Protein AF-A0A0D1ZBX5-F1 (afdb_monomer)

pLDDT: mean 92.24, std 10.41, range [47.44, 98.56]

Structure (mmCIF, N/CA/C/O backbone):
data_AF-A0A0D1ZBX5-F1
#
_entry.id   AF-A0A0D1ZBX5-F1
#
loop_
_atom_site.group_PDB
_atom_site.id
_atom_site.type_symbol
_atom_site.label_atom_id
_atom_site.label_alt_id
_atom_site.label_comp_id
_atom_site.label_asym_id
_atom_site.label_entity_id
_atom_site.label_seq_id
_atom_site.pdbx_PDB_ins_code
_atom_site.Cartn_x
_atom_site.Cartn_y
_atom_site.Cartn_z
_atom_site.occupancy
_atom_site.B_iso_or_equiv
_atom_site.auth_seq_id
_atom_site.auth_comp_id
_atom_site.auth_asym_id
_atom_site.auth_atom_id
_atom_site.pdbx_PDB_model_num
ATOM 1 N N . MET A 1 1 ? -14.041 8.310 20.647 1.00 47.44 1 MET A N 1
ATOM 2 C CA . MET A 1 1 ? -12.791 8.527 19.884 1.00 47.44 1 MET A CA 1
ATOM 3 C C . MET A 1 1 ? -13.169 9.146 18.549 1.00 47.44 1 MET A C 1
ATOM 5 O O . MET A 1 1 ? -13.858 8.489 17.781 1.00 47.44 1 MET A O 1
ATOM 9 N N . SER A 1 2 ? -12.813 10.408 18.309 1.00 52.19 2 SER A N 1
ATOM 10 C CA . SER A 1 2 ? -13.151 11.100 17.059 1.00 52.19 2 SER A CA 1
ATOM 11 C C . SER A 1 2 ? -12.211 10.655 15.943 1.00 52.19 2 SER A C 1
ATOM 13 O O . SER A 1 2 ? -10.994 10.687 16.104 1.00 52.19 2 SER A O 1
ATOM 15 N N . VAL A 1 3 ? -12.771 10.214 14.819 1.00 61.59 3 VAL A N 1
ATOM 16 C CA . VAL A 1 3 ? -11.997 9.869 13.620 1.00 61.59 3 VAL A CA 1
ATOM 17 C C . VAL A 1 3 ? -11.462 11.171 13.022 1.00 61.59 3 VAL A C 1
ATOM 19 O O . VAL A 1 3 ? -12.241 12.098 12.808 1.00 61.59 3 VAL A O 1
ATOM 22 N N . ASN A 1 4 ? -10.154 11.273 12.771 1.00 69.19 4 ASN A N 1
ATOM 23 C CA . ASN A 1 4 ? -9.587 12.452 12.114 1.00 69.19 4 ASN A CA 1
ATOM 24 C C . ASN A 1 4 ? -10.222 12.599 10.721 1.00 69.19 4 ASN A C 1
ATOM 26 O O . ASN A 1 4 ? -10.080 11.723 9.869 1.00 69.19 4 ASN A O 1
ATOM 30 N N . THR A 1 5 ? -10.945 13.695 10.495 1.00 74.00 5 THR A N 1
ATOM 31 C CA . THR A 1 5 ? -11.715 13.926 9.266 1.00 74.00 5 THR A CA 1
ATOM 32 C C . THR A 1 5 ? -10.867 14.476 8.123 1.00 74.00 5 THR A C 1
ATOM 34 O O . THR A 1 5 ? -11.334 14.522 6.985 1.00 74.00 5 THR A O 1
ATOM 37 N N . SER A 1 6 ? -9.596 14.800 8.367 1.00 85.81 6 SER A N 1
ATOM 38 C CA . SER A 1 6 ? -8.679 15.287 7.333 1.00 85.81 6 SER A CA 1
ATOM 39 C C . SER A 1 6 ? -8.521 14.258 6.209 1.00 85.81 6 SER A C 1
ATOM 41 O O . SER A 1 6 ? -8.311 13.083 6.517 1.00 85.81 6 SER A O 1
ATOM 43 N N . PRO A 1 7 ? -8.595 14.644 4.924 1.00 90.75 7 PRO A N 1
ATOM 44 C CA . PRO A 1 7 ? -8.499 13.694 3.819 1.00 90.75 7 PRO A CA 1
ATOM 45 C C . PRO A 1 7 ? -7.130 13.001 3.802 1.00 90.75 7 PRO A C 1
ATOM 47 O O . PRO A 1 7 ? -6.095 13.644 4.030 1.00 90.75 7 PRO A O 1
ATOM 50 N N . ILE A 1 8 ? -7.124 11.693 3.536 1.00 93.75 8 ILE A N 1
ATOM 51 C CA . ILE A 1 8 ? -5.897 10.925 3.302 1.00 93.75 8 ILE A CA 1
ATOM 52 C C . ILE A 1 8 ? -5.404 11.242 1.889 1.00 93.75 8 ILE A C 1
ATOM 54 O O . ILE A 1 8 ? -6.173 11.233 0.931 1.00 93.75 8 ILE A O 1
ATOM 58 N N . ARG A 1 9 ? -4.115 11.554 1.755 1.00 93.25 9 ARG A N 1
ATOM 59 C CA . ARG A 1 9 ? -3.476 11.871 0.474 1.00 93.25 9 ARG A CA 1
ATOM 60 C C . ARG A 1 9 ? -2.422 10.820 0.150 1.00 93.25 9 ARG A C 1
ATOM 62 O O . ARG A 1 9 ? -1.701 10.360 1.028 1.00 93.25 9 ARG A O 1
ATOM 69 N N . LEU A 1 10 ? -2.229 10.535 -1.139 1.00 91.12 10 LEU A N 1
ATOM 70 C CA . LEU A 1 10 ? -1.228 9.566 -1.622 1.00 91.12 10 LEU A CA 1
ATOM 71 C C . LEU A 1 10 ? 0.218 9.856 -1.182 1.00 91.12 10 LEU A C 1
ATOM 73 O O . LEU A 1 10 ? 1.073 8.971 -1.230 1.00 91.12 10 LEU A O 1
ATOM 77 N N . ARG A 1 11 ? 0.516 11.111 -0.833 1.00 90.81 11 ARG A N 1
ATOM 78 C CA . ARG A 1 11 ? 1.849 11.575 -0.427 1.00 90.81 11 ARG A CA 1
ATOM 79 C C . ARG A 1 11 ? 1.957 11.892 1.064 1.00 90.81 11 ARG A C 1
ATOM 81 O O . ARG A 1 11 ? 3.011 12.372 1.464 1.00 90.81 11 ARG A O 1
ATOM 88 N N . ASP A 1 12 ? 0.917 11.619 1.854 1.00 92.06 12 ASP A N 1
ATOM 89 C CA . ASP A 1 12 ? 0.991 11.747 3.313 1.00 92.06 12 ASP A CA 1
ATOM 90 C C . ASP A 1 12 ? 2.182 10.951 3.836 1.00 92.06 12 ASP A C 1
ATOM 92 O O . ASP A 1 12 ? 2.357 9.788 3.480 1.00 92.06 12 ASP A O 1
ATOM 96 N N . THR A 1 13 ? 3.002 11.555 4.685 1.00 93.00 13 THR A N 1
ATOM 97 C CA . THR A 1 13 ? 4.108 10.875 5.361 1.00 93.00 13 THR A CA 1
ATOM 98 C C . THR A 1 13 ? 3.596 9.717 6.229 1.00 93.00 13 THR A C 1
ATOM 100 O O . THR A 1 13 ? 2.419 9.676 6.596 1.00 93.00 13 THR A O 1
ATOM 103 N N . PRO A 1 14 ? 4.460 8.759 6.616 1.00 93.38 14 PRO A N 1
ATOM 104 C CA . PRO A 1 14 ? 4.049 7.682 7.514 1.00 93.38 14 PRO A CA 1
ATOM 105 C C . PRO A 1 14 ? 3.412 8.185 8.820 1.00 93.38 14 PRO A C 1
ATOM 107 O O . PRO A 1 14 ? 2.422 7.613 9.261 1.00 93.38 14 PRO A O 1
ATOM 110 N N . ALA A 1 15 ? 3.931 9.271 9.402 1.00 93.94 15 ALA A N 1
ATOM 111 C CA . ALA A 1 15 ? 3.385 9.857 10.626 1.00 93.94 15 ALA A CA 1
ATOM 112 C C . ALA A 1 15 ? 1.987 10.466 10.406 1.00 93.94 15 ALA A C 1
ATOM 114 O O . ALA A 1 15 ? 1.070 10.205 11.186 1.00 93.94 15 ALA A O 1
ATOM 115 N N . GLU A 1 16 ? 1.792 11.216 9.315 1.00 95.12 16 GLU A N 1
ATOM 116 C CA . GLU A 1 16 ? 0.481 11.771 8.955 1.00 95.12 16 GLU A CA 1
ATOM 117 C C . GLU A 1 16 ? -0.541 10.666 8.691 1.00 95.12 16 GLU A C 1
ATOM 119 O O . GLU A 1 16 ? -1.671 10.736 9.174 1.00 95.12 16 GLU A O 1
ATOM 124 N N . LEU A 1 17 ? -0.145 9.618 7.963 1.00 95.38 17 LEU A N 1
ATOM 125 C CA . LEU A 1 17 ? -1.023 8.497 7.655 1.00 95.38 17 LEU A CA 1
ATOM 126 C C . LEU A 1 17 ? -1.406 7.714 8.916 1.00 95.38 17 LEU A C 1
ATOM 128 O O . LEU A 1 17 ? -2.575 7.369 9.086 1.00 95.38 17 LEU A O 1
ATOM 132 N N . GLN A 1 18 ? -0.458 7.481 9.828 1.00 95.69 18 GLN A N 1
ATOM 133 C CA . GLN A 1 18 ? -0.731 6.860 11.125 1.00 95.69 18 GLN A CA 1
ATOM 134 C C . GLN A 1 18 ? -1.761 7.667 11.924 1.00 95.69 18 GLN A C 1
ATOM 136 O O . GLN A 1 18 ? -2.732 7.096 12.428 1.00 95.69 18 GLN A O 1
ATOM 141 N N . ALA A 1 19 ? -1.573 8.987 12.007 1.00 94.56 19 ALA A N 1
ATOM 142 C CA . ALA A 1 19 ? -2.480 9.880 12.718 1.00 94.56 19 ALA A CA 1
ATOM 143 C C . ALA A 1 19 ? -3.878 9.914 12.076 1.00 94.56 19 ALA A C 1
ATOM 145 O O . ALA A 1 19 ? -4.885 9.850 12.780 1.00 94.56 19 ALA A O 1
ATOM 146 N N . LYS A 1 20 ? -3.967 9.964 10.741 1.00 94.56 20 LYS A N 1
ATOM 147 C CA . LYS A 1 20 ? -5.248 9.961 10.010 1.00 94.56 20 LYS A CA 1
ATOM 148 C C . LYS A 1 20 ? -5.990 8.630 10.115 1.00 94.56 20 LYS A C 1
ATOM 150 O O . LYS A 1 20 ? -7.216 8.629 10.184 1.00 94.56 20 LYS A O 1
ATOM 155 N N . LEU A 1 21 ? -5.265 7.512 10.166 1.00 94.00 21 LEU A N 1
ATOM 156 C CA . LEU A 1 21 ? -5.844 6.183 10.374 1.00 94.00 21 LEU A CA 1
ATOM 157 C C . LEU A 1 21 ? -6.128 5.871 11.852 1.00 94.00 21 LEU A C 1
ATOM 159 O O . LEU A 1 21 ? -6.782 4.871 12.146 1.00 94.00 21 LEU A O 1
ATOM 163 N N . ASN A 1 22 ? -5.690 6.730 12.776 1.00 94.06 22 ASN A N 1
ATOM 164 C CA . ASN A 1 22 ? -5.803 6.532 14.219 1.00 94.06 22 ASN A CA 1
ATOM 165 C C . ASN A 1 22 ? -5.247 5.165 14.672 1.00 94.06 22 ASN A C 1
ATOM 167 O O . ASN A 1 22 ? -5.869 4.440 15.451 1.00 94.06 22 ASN A O 1
ATOM 171 N N . LEU A 1 23 ? -4.085 4.786 14.133 1.00 93.62 23 LEU A N 1
ATOM 172 C CA . LEU A 1 23 ? -3.407 3.539 14.483 1.00 93.62 23 LEU A CA 1
ATOM 173 C C . LEU A 1 23 ? -2.334 3.791 15.547 1.00 93.62 23 LEU A C 1
ATOM 175 O O . LEU A 1 23 ? -1.548 4.736 15.463 1.00 93.62 23 LEU A O 1
ATOM 179 N N . THR A 1 24 ? -2.262 2.902 16.538 1.00 94.50 24 THR A N 1
ATOM 180 C CA . THR A 1 24 ? -1.131 2.861 17.474 1.00 94.50 24 THR A CA 1
ATOM 181 C C . THR A 1 24 ? 0.148 2.457 16.740 1.00 94.50 24 THR A C 1
ATOM 183 O O . THR A 1 24 ? 0.071 1.838 15.679 1.00 94.50 24 THR A O 1
ATOM 186 N N . GLY A 1 25 ? 1.321 2.753 17.312 1.00 95.00 25 GLY A N 1
ATOM 187 C CA . GLY A 1 25 ? 2.618 2.381 16.723 1.00 95.00 25 GLY A CA 1
ATOM 188 C C . GLY A 1 25 ?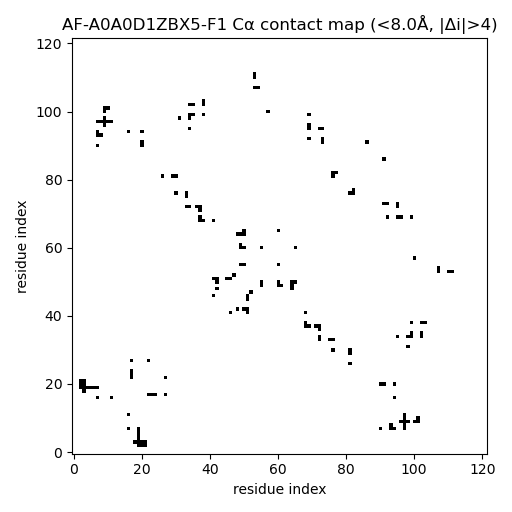 2.680 0.915 16.263 1.00 95.00 25 GLY A C 1
ATOM 189 O O . GLY A 1 25 ? 2.845 0.682 15.067 1.00 95.00 25 GLY A O 1
ATOM 190 N N . PRO A 1 26 ? 2.396 -0.071 17.140 1.00 95.94 26 PRO A N 1
ATOM 191 C CA . PRO A 1 26 ? 2.422 -1.486 16.761 1.00 95.94 26 PRO A CA 1
ATOM 192 C C . PRO A 1 26 ? 1.426 -1.857 15.651 1.00 95.94 26 PRO A C 1
ATOM 194 O O . PRO A 1 26 ? 1.740 -2.631 14.747 1.00 95.94 26 PRO A O 1
ATOM 197 N N . ARG A 1 27 ? 0.212 -1.285 15.670 1.00 96.12 27 ARG A N 1
ATOM 198 C CA . ARG A 1 27 ? -0.767 -1.518 14.596 1.00 96.12 27 ARG A CA 1
ATOM 199 C C . ARG A 1 27 ? -0.312 -0.882 13.285 1.00 96.12 27 ARG A C 1
ATOM 201 O O . ARG A 1 27 ? -0.486 -1.471 12.222 1.00 96.12 27 ARG A O 1
ATOM 208 N N . PHE A 1 28 ? 0.299 0.293 13.342 1.00 97.44 28 PHE A N 1
ATOM 209 C CA . PHE A 1 28 ? 0.844 0.937 12.159 1.00 97.44 28 PHE A CA 1
ATOM 210 C C . PHE A 1 28 ? 2.056 0.179 11.600 1.00 97.44 28 PHE A C 1
ATOM 212 O O . PHE A 1 28 ? 2.212 0.087 10.385 1.00 97.44 28 PHE A O 1
ATOM 219 N N . ASP A 1 29 ? 2.871 -0.452 12.444 1.00 97.50 29 ASP A N 1
ATOM 220 C CA . ASP A 1 29 ? 3.936 -1.353 11.995 1.00 97.50 29 ASP A CA 1
ATOM 221 C C . ASP A 1 29 ? 3.383 -2.564 11.240 1.00 97.50 29 ASP A C 1
ATOM 223 O O . ASP A 1 29 ? 3.841 -2.854 10.130 1.00 97.50 29 ASP A O 1
ATOM 227 N N . ASN A 1 30 ? 2.324 -3.193 11.757 1.00 97.50 30 ASN A N 1
ATOM 228 C CA . ASN A 1 30 ? 1.609 -4.248 11.036 1.00 97.50 30 ASN A CA 1
ATOM 229 C C . ASN A 1 30 ? 1.050 -3.744 9.701 1.00 97.50 30 ASN A C 1
ATOM 231 O O . ASN A 1 30 ? 1.239 -4.391 8.673 1.00 97.50 30 ASN A O 1
ATOM 235 N N . PHE A 1 31 ? 0.448 -2.552 9.680 1.00 98.00 31 PHE A N 1
ATOM 236 C CA . PHE A 1 31 ? -0.045 -1.924 8.454 1.00 98.00 31 PHE A CA 1
ATOM 237 C C . PHE A 1 31 ? 1.064 -1.749 7.402 1.00 98.00 31 PHE A C 1
ATOM 239 O O . PHE A 1 31 ? 0.892 -2.110 6.236 1.00 98.00 31 PHE A O 1
ATOM 246 N N . LYS A 1 32 ? 2.240 -1.252 7.812 1.00 98.00 32 LYS A N 1
ATOM 247 C CA . LYS A 1 32 ? 3.410 -1.118 6.930 1.00 98.00 32 LYS A CA 1
ATOM 248 C C . LYS A 1 32 ? 3.875 -2.476 6.402 1.00 98.00 32 LYS A C 1
ATOM 250 O O . LYS A 1 32 ? 4.229 -2.565 5.226 1.00 98.00 32 LYS A O 1
ATOM 255 N N . ASN A 1 33 ? 3.884 -3.505 7.247 1.00 98.12 33 ASN A N 1
ATOM 256 C CA . ASN A 1 33 ? 4.295 -4.857 6.872 1.00 98.12 33 ASN A CA 1
ATOM 257 C C . ASN A 1 33 ? 3.311 -5.505 5.892 1.00 98.12 33 ASN A C 1
ATOM 259 O O . ASN A 1 33 ? 3.750 -6.092 4.904 1.00 98.12 33 ASN A O 1
ATOM 263 N N . PHE A 1 34 ? 2.003 -5.334 6.090 1.00 98.56 34 PHE A N 1
ATOM 264 C CA . PHE A 1 34 ? 0.986 -5.838 5.164 1.00 98.56 34 PHE A CA 1
ATOM 265 C C . PHE A 1 34 ? 1.086 -5.189 3.786 1.00 98.56 34 PHE A C 1
ATOM 267 O O . PHE A 1 34 ? 0.985 -5.894 2.790 1.00 98.56 34 PHE A O 1
ATOM 274 N N . ALA A 1 35 ? 1.384 -3.889 3.707 1.00 98.44 35 ALA A N 1
ATOM 275 C CA . ALA A 1 35 ? 1.613 -3.226 2.422 1.00 98.44 35 ALA A CA 1
ATOM 276 C C . ALA A 1 35 ? 2.822 -3.803 1.666 1.00 98.44 35 ALA A C 1
ATOM 278 O O . ALA A 1 35 ? 2.752 -4.024 0.458 1.00 98.44 35 ALA A O 1
ATOM 279 N N . ARG A 1 36 ? 3.932 -4.076 2.371 1.00 98.19 36 ARG A N 1
ATOM 280 C CA . ARG A 1 36 ? 5.109 -4.731 1.770 1.00 98.19 36 ARG A CA 1
ATOM 281 C C . ARG A 1 36 ? 4.783 -6.149 1.313 1.00 98.19 36 ARG A C 1
ATOM 283 O O . ARG A 1 36 ? 5.167 -6.525 0.213 1.00 98.19 36 ARG A O 1
ATOM 290 N N . ARG A 1 37 ? 4.064 -6.913 2.140 1.00 98.31 37 ARG A N 1
ATOM 291 C CA . ARG A 1 37 ? 3.638 -8.275 1.810 1.00 98.31 37 ARG A CA 1
ATOM 292 C C . ARG A 1 37 ? 2.743 -8.288 0.575 1.00 98.31 37 ARG A C 1
ATOM 294 O O . ARG A 1 37 ? 3.060 -9.009 -0.353 1.00 98.31 37 ARG A O 1
ATOM 301 N N . ALA A 1 38 ? 1.711 -7.447 0.530 1.00 98.44 38 ALA A N 1
ATOM 302 C CA . ALA A 1 38 ? 0.807 -7.350 -0.614 1.00 98.44 38 ALA A CA 1
ATOM 303 C C . ALA A 1 38 ? 1.547 -6.973 -1.905 1.00 98.44 38 ALA A C 1
ATOM 305 O O . ALA A 1 38 ? 1.341 -7.601 -2.938 1.00 98.44 38 ALA A O 1
ATOM 306 N N . HIS A 1 39 ? 2.460 -5.996 -1.839 1.00 98.19 39 HIS A N 1
ATOM 307 C CA . HIS A 1 39 ? 3.301 -5.639 -2.981 1.00 98.19 39 HIS A CA 1
ATOM 308 C C . HIS A 1 39 ? 4.154 -6.824 -3.460 1.00 98.19 39 HIS A C 1
ATOM 310 O O . HIS A 1 39 ? 4.144 -7.127 -4.651 1.00 98.19 39 HIS A O 1
ATOM 316 N N . ASN A 1 40 ? 4.867 -7.489 -2.544 1.00 97.88 40 ASN A N 1
ATOM 317 C CA . ASN A 1 40 ? 5.753 -8.609 -2.865 1.00 97.88 40 ASN A CA 1
ATOM 318 C C . ASN A 1 40 ? 4.982 -9.816 -3.412 1.00 97.88 40 ASN A C 1
ATOM 320 O O . ASN A 1 40 ? 5.397 -10.413 -4.399 1.00 97.88 40 ASN A O 1
ATOM 324 N N . GLU A 1 41 ? 3.852 -10.148 -2.798 1.00 97.94 41 GLU A N 1
ATOM 325 C CA . GLU A 1 41 ? 2.975 -11.234 -3.227 1.00 97.94 41 GLU A CA 1
ATOM 326 C C . GLU A 1 41 ? 2.460 -10.983 -4.647 1.00 97.94 41 GLU A C 1
ATOM 328 O O . GLU A 1 41 ? 2.545 -11.867 -5.499 1.00 97.94 41 GLU A O 1
ATOM 333 N N . TYR A 1 42 ? 2.025 -9.754 -4.945 1.00 98.19 42 TYR A N 1
ATOM 334 C CA . TYR A 1 42 ? 1.538 -9.405 -6.277 1.00 98.19 42 TYR A CA 1
ATOM 335 C C . TYR A 1 42 ? 2.634 -9.506 -7.348 1.00 98.19 42 TYR A C 1
ATOM 337 O O . TYR A 1 42 ? 2.415 -10.115 -8.391 1.00 98.19 42 TYR A O 1
ATOM 345 N N . ILE A 1 43 ? 3.838 -8.968 -7.104 1.00 97.50 43 ILE A N 1
ATOM 346 C CA . ILE A 1 43 ? 4.932 -9.050 -8.093 1.00 97.50 43 ILE A CA 1
ATOM 347 C C . ILE A 1 43 ? 5.463 -10.477 -8.277 1.00 97.50 43 ILE A C 1
ATOM 349 O O . ILE A 1 43 ? 5.937 -10.802 -9.360 1.00 97.50 43 ILE A O 1
ATOM 353 N N . GLN A 1 44 ? 5.403 -11.323 -7.243 1.00 97.12 44 GLN A N 1
ATOM 354 C CA . GLN A 1 44 ? 5.830 -12.723 -7.327 1.00 97.12 44 GLN A CA 1
ATOM 355 C C . GLN A 1 44 ? 4.837 -13.567 -8.126 1.00 97.12 44 GLN A C 1
ATOM 357 O O . GLN A 1 44 ? 5.243 -14.416 -8.912 1.00 97.12 44 GLN A O 1
ATOM 362 N N . THR A 1 45 ? 3.542 -13.320 -7.937 1.00 97.62 45 THR A N 1
ATOM 363 C CA . THR A 1 45 ? 2.467 -14.036 -8.639 1.00 97.62 45 THR A CA 1
ATOM 364 C C . THR A 1 45 ? 2.234 -13.510 -10.057 1.00 97.62 45 THR A C 1
ATOM 366 O O . THR A 1 45 ? 1.833 -14.274 -10.929 1.00 97.62 45 THR A O 1
ATOM 369 N N . HIS A 1 46 ? 2.548 -12.236 -10.316 1.00 97.50 46 HIS A N 1
ATOM 370 C CA . HIS A 1 46 ? 2.358 -11.575 -11.610 1.00 97.50 46 HIS A CA 1
ATOM 371 C C . HIS A 1 46 ? 3.644 -10.871 -12.086 1.00 97.50 46 HIS A C 1
ATOM 373 O O . HIS A 1 46 ? 3.664 -9.640 -12.228 1.00 97.50 46 HIS A O 1
ATOM 379 N N . PRO A 1 47 ? 4.731 -11.616 -12.366 1.00 95.94 47 PRO A N 1
ATOM 380 C CA . PRO A 1 47 ? 6.042 -11.038 -12.677 1.00 95.94 47 PRO A CA 1
ATOM 381 C C . PRO A 1 47 ? 6.066 -10.215 -13.974 1.00 95.94 47 PRO A C 1
ATOM 383 O O . PR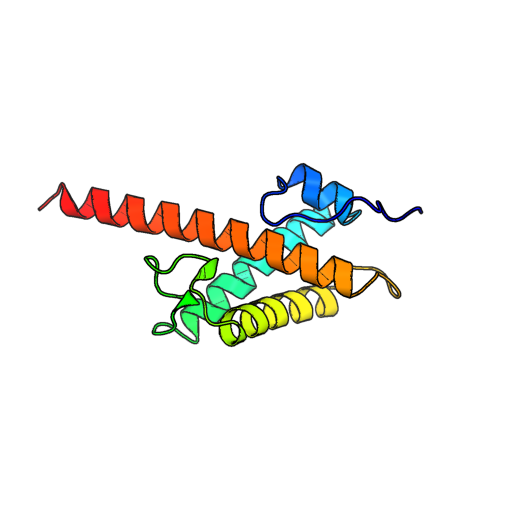O A 1 47 ? 6.911 -9.338 -14.130 1.00 95.94 47 PRO A O 1
ATOM 386 N N . THR A 1 48 ? 5.129 -10.461 -14.894 1.00 96.12 48 THR A N 1
ATOM 387 C CA . THR A 1 48 ? 4.996 -9.746 -16.176 1.00 96.12 48 THR A CA 1
ATOM 388 C C . THR A 1 48 ? 3.984 -8.591 -16.138 1.00 96.12 48 THR A C 1
ATOM 390 O O . THR A 1 48 ? 3.779 -7.927 -17.155 1.00 96.12 48 THR A O 1
ATOM 393 N N . SER A 1 49 ? 3.349 -8.329 -14.988 1.00 97.19 49 SER A N 1
ATOM 394 C CA . SER A 1 49 ? 2.355 -7.254 -14.831 1.00 97.19 49 SER A CA 1
ATOM 395 C C . SER A 1 49 ? 2.964 -5.856 -14.954 1.00 97.19 49 SER A C 1
ATOM 397 O O . SER A 1 49 ? 4.163 -5.643 -14.737 1.00 97.19 49 SER A O 1
ATOM 399 N N . ARG A 1 50 ? 2.124 -4.849 -15.231 1.00 97.00 50 ARG A N 1
ATOM 400 C CA . ARG A 1 50 ? 2.584 -3.449 -15.228 1.00 97.00 50 ARG A CA 1
ATOM 401 C C . ARG A 1 50 ? 2.960 -2.979 -13.822 1.00 97.00 50 ARG A C 1
ATOM 403 O O . ARG A 1 50 ? 3.871 -2.164 -13.674 1.00 97.00 50 ARG A O 1
ATOM 410 N N . TRP A 1 51 ? 2.331 -3.528 -12.790 1.00 97.19 51 TRP A N 1
ATOM 411 C CA . TRP A 1 51 ? 2.674 -3.312 -11.392 1.00 97.19 51 TRP A CA 1
ATOM 412 C C . TRP A 1 51 ? 4.109 -3.739 -11.087 1.00 97.19 51 TRP A C 1
ATOM 414 O O . TRP A 1 51 ? 4.849 -2.943 -10.497 1.00 97.19 51 TRP A O 1
ATOM 424 N N . ALA A 1 52 ? 4.503 -4.935 -11.549 1.00 96.94 52 ALA A N 1
ATOM 425 C CA . ALA A 1 52 ? 5.846 -5.505 -11.413 1.00 96.94 52 ALA A CA 1
ATOM 426 C C . ALA A 1 52 ? 6.897 -4.852 -12.328 1.00 96.94 52 ALA A C 1
ATOM 428 O O . ALA A 1 52 ? 8.096 -5.077 -12.158 1.00 96.94 52 ALA A O 1
ATOM 429 N N . ASN A 1 53 ? 6.485 -3.993 -13.262 1.00 95.94 53 ASN A N 1
ATOM 430 C CA . ASN A 1 53 ? 7.406 -3.231 -14.090 1.00 95.94 53 ASN A CA 1
ATOM 431 C C . ASN A 1 53 ? 7.892 -1.963 -13.364 1.00 95.94 53 ASN A C 1
ATOM 433 O O . ASN A 1 53 ? 7.145 -1.008 -13.129 1.00 95.94 53 ASN A O 1
ATO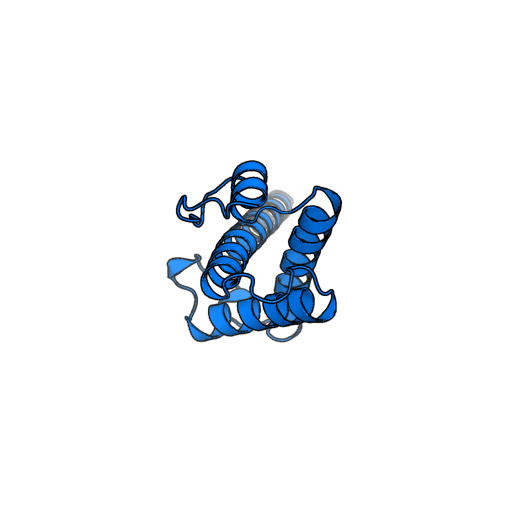M 437 N N . VAL A 1 54 ? 9.194 -1.92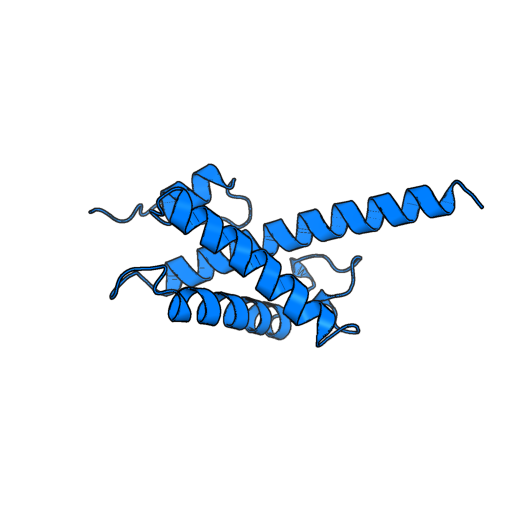5 -13.067 1.00 95.12 54 VAL A N 1
ATOM 438 C CA . VAL A 1 54 ? 9.863 -0.821 -12.359 1.00 95.12 54 VAL A CA 1
ATOM 439 C C . VAL A 1 54 ? 9.762 0.529 -13.086 1.00 95.12 54 VAL A C 1
ATOM 441 O O . VAL A 1 54 ? 9.838 1.586 -12.454 1.00 95.12 54 VAL A O 1
ATOM 444 N N . ASN A 1 55 ? 9.548 0.536 -14.401 1.00 94.75 55 ASN A N 1
ATOM 445 C CA . ASN A 1 55 ? 9.487 1.750 -15.217 1.00 94.75 55 ASN A CA 1
ATOM 446 C C . ASN A 1 55 ? 8.080 2.352 -15.303 1.00 94.75 55 ASN A C 1
ATOM 448 O O . ASN A 1 55 ? 7.941 3.539 -15.589 1.00 94.75 55 ASN A O 1
ATOM 452 N N . VAL A 1 56 ? 7.038 1.586 -14.972 1.00 95.62 56 VAL A N 1
ATOM 453 C CA . VAL A 1 56 ? 5.655 2.079 -14.995 1.00 95.62 56 VAL A CA 1
ATOM 454 C C . VAL A 1 56 ? 5.405 2.983 -13.789 1.00 95.62 56 VAL A C 1
ATOM 456 O O . VAL A 1 56 ? 5.652 2.599 -12.646 1.00 95.62 56 VAL A O 1
ATOM 459 N N . VAL A 1 57 ? 4.922 4.204 -14.011 1.00 93.88 57 VAL A N 1
ATOM 460 C CA . VAL A 1 57 ? 4.551 5.141 -12.934 1.00 93.88 57 VAL A CA 1
ATOM 461 C C . VAL A 1 57 ? 3.167 4.821 -12.370 1.00 93.88 57 VAL A C 1
ATOM 463 O O . VAL A 1 57 ? 2.349 4.208 -13.046 1.00 93.88 57 VAL A O 1
ATOM 466 N N . TRP A 1 58 ? 2.888 5.262 -11.139 1.00 94.00 58 TRP A N 1
ATOM 467 C CA . TRP A 1 58 ? 1.631 4.963 -10.436 1.00 94.00 58 TRP A CA 1
ATOM 468 C C . TRP A 1 58 ? 0.370 5.265 -11.257 1.00 94.00 58 TRP A C 1
ATOM 470 O O . TRP A 1 58 ? -0.533 4.441 -11.329 1.00 94.00 58 TRP A O 1
ATOM 480 N N . THR A 1 59 ? 0.325 6.424 -11.917 1.00 94.12 59 THR A N 1
ATOM 481 C CA . THR A 1 59 ? -0.821 6.872 -12.725 1.00 94.12 59 THR A CA 1
ATOM 482 C C . THR A 1 59 ? -1.012 6.084 -14.022 1.00 94.12 59 THR A C 1
ATOM 484 O O . THR A 1 59 ? -2.079 6.164 -14.617 1.00 94.12 59 THR A O 1
ATOM 487 N N . ALA A 1 60 ? -0.003 5.326 -14.460 1.00 96.50 60 ALA A N 1
ATOM 488 C CA . ALA A 1 60 ? -0.050 4.482 -15.654 1.00 96.50 60 ALA A CA 1
ATOM 489 C C . ALA A 1 60 ? -0.343 3.005 -15.330 1.00 96.50 60 ALA A C 1
ATOM 491 O O . ALA A 1 60 ? -0.386 2.168 -16.239 1.00 96.50 60 ALA A O 1
ATOM 492 N N . LEU A 1 61 ? -0.516 2.672 -14.046 1.00 96.44 61 LEU A N 1
ATOM 493 C CA . LEU A 1 61 ? -0.911 1.335 -13.621 1.00 96.44 61 LEU A CA 1
ATOM 494 C C . LEU A 1 61 ? -2.365 1.065 -14.017 1.00 96.44 61 LEU A C 1
ATOM 496 O O . LEU A 1 61 ? -3.227 1.907 -13.732 1.00 96.44 61 LEU A O 1
ATOM 500 N N . PRO A 1 62 ? -2.663 -0.109 -14.602 1.00 97.25 62 PRO A N 1
ATOM 501 C CA . PRO A 1 62 ? -4.038 -0.529 -14.806 1.00 97.25 62 PRO A CA 1
ATOM 502 C C . PRO A 1 62 ? -4.793 -0.484 -13.478 1.00 97.25 62 PRO A C 1
ATOM 504 O O . PRO A 1 62 ? -4.280 -0.899 -12.436 1.00 97.25 62 PRO A O 1
ATOM 507 N N . GLU A 1 63 ? -6.014 0.041 -13.510 1.00 95.69 63 GLU A N 1
ATOM 508 C CA . GLU A 1 63 ? -6.855 0.141 -12.318 1.00 95.69 63 GLU A CA 1
ATOM 509 C C . GLU A 1 63 ? -7.059 -1.223 -11.657 1.00 95.69 63 GLU A C 1
ATOM 511 O O . GLU A 1 63 ? -6.915 -1.335 -10.443 1.00 95.69 63 GLU A O 1
ATOM 516 N N . GLN A 1 64 ? -7.274 -2.263 -12.464 1.00 96.81 64 GLN A N 1
ATOM 517 C CA . GLN A 1 64 ? -7.444 -3.631 -11.988 1.00 96.81 64 GLN A CA 1
ATOM 518 C C . GLN A 1 64 ? -6.263 -4.103 -11.122 1.00 96.81 64 GLN A C 1
ATOM 520 O O . GLN A 1 64 ? -6.478 -4.589 -10.017 1.00 96.81 64 GLN A O 1
ATOM 525 N N . GLU A 1 65 ? -5.019 -3.873 -11.552 1.00 97.69 65 GLU A N 1
ATOM 526 C CA . GLU A 1 65 ? -3.831 -4.287 -10.789 1.00 97.69 65 GLU A CA 1
ATOM 527 C C . GLU A 1 65 ? -3.708 -3.515 -9.456 1.00 97.69 65 GLU A C 1
ATOM 529 O O . GLU A 1 65 ? -3.312 -4.070 -8.424 1.00 97.69 65 GLU A O 1
ATOM 534 N N . ARG A 1 66 ? -4.095 -2.225 -9.446 1.00 96.81 66 ARG A N 1
ATOM 535 C CA . ARG A 1 66 ? -4.148 -1.415 -8.213 1.00 96.81 66 ARG A CA 1
ATOM 536 C C . ARG A 1 66 ? -5.211 -1.944 -7.249 1.00 96.81 66 ARG A C 1
ATOM 538 O O . ARG A 1 66 ? -4.951 -2.024 -6.044 1.00 96.81 66 ARG A O 1
ATOM 545 N N . LEU A 1 67 ? -6.387 -2.305 -7.765 1.00 96.81 67 LEU A N 1
ATOM 546 C CA . LEU A 1 67 ? -7.494 -2.855 -6.982 1.00 96.81 67 LEU A CA 1
ATOM 547 C C . LEU A 1 67 ? -7.141 -4.222 -6.399 1.00 96.81 67 LEU A C 1
ATOM 549 O O . LEU A 1 67 ? -7.380 -4.450 -5.215 1.00 96.81 67 LEU A O 1
ATOM 553 N N . GLU A 1 68 ? -6.528 -5.103 -7.184 1.00 97.62 68 GLU A N 1
ATOM 554 C CA . GLU A 1 68 ? -6.114 -6.433 -6.735 1.00 97.62 68 GLU A CA 1
ATOM 555 C C . GLU A 1 68 ? -5.043 -6.355 -5.647 1.00 97.62 68 GLU A C 1
ATOM 557 O O . GLU A 1 68 ? -5.207 -6.950 -4.581 1.00 97.62 68 GLU A O 1
ATOM 562 N N . THR A 1 69 ? -4.006 -5.534 -5.834 1.00 97.81 69 THR A N 1
ATOM 563 C CA . THR A 1 69 ? -2.987 -5.351 -4.787 1.00 97.81 69 THR A CA 1
ATOM 564 C C . THR A 1 69 ? -3.585 -4.738 -3.514 1.00 97.81 69 THR A C 1
ATOM 566 O O . THR A 1 69 ? -3.258 -5.148 -2.396 1.00 97.81 69 THR A O 1
ATOM 569 N N . SER A 1 70 ? -4.509 -3.781 -3.662 1.00 97.81 70 SER A N 1
ATOM 570 C CA . SER A 1 70 ? -5.234 -3.197 -2.525 1.00 97.81 70 SER A CA 1
ATOM 571 C C . SER A 1 70 ? -6.116 -4.224 -1.816 1.00 97.81 70 SER A C 1
ATOM 573 O O . SER A 1 70 ? -6.217 -4.189 -0.590 1.00 97.81 70 SER A O 1
ATOM 575 N N . ARG A 1 71 ? -6.721 -5.159 -2.558 1.00 97.88 71 ARG A N 1
ATOM 576 C CA . ARG A 1 71 ? -7.533 -6.249 -2.009 1.00 97.88 71 ARG A CA 1
ATOM 577 C C . ARG A 1 71 ? -6.694 -7.206 -1.169 1.00 97.88 71 ARG A C 1
ATOM 579 O O . ARG A 1 71 ? -7.088 -7.479 -0.041 1.00 97.88 71 ARG A O 1
ATOM 586 N N . ILE A 1 72 ? -5.513 -7.610 -1.648 1.00 98.31 72 ILE A N 1
ATOM 587 C CA . ILE A 1 72 ? -4.576 -8.443 -0.870 1.00 98.31 72 ILE A CA 1
ATOM 588 C C . ILE A 1 72 ? -4.260 -7.767 0.471 1.00 98.31 72 ILE A C 1
ATOM 590 O O . ILE A 1 72 ? -4.375 -8.373 1.537 1.00 98.31 72 ILE A O 1
ATOM 594 N N . MET A 1 73 ? -3.912 -6.476 0.443 1.00 98.31 73 MET A N 1
ATOM 595 C CA . MET A 1 73 ? -3.627 -5.732 1.672 1.00 98.31 73 MET A CA 1
ATOM 596 C C . MET A 1 73 ? -4.858 -5.614 2.583 1.00 98.31 73 MET A C 1
ATOM 598 O O . MET A 1 73 ? -4.734 -5.751 3.801 1.00 98.31 73 MET A O 1
ATOM 602 N N . TYR A 1 74 ? -6.038 -5.366 2.015 1.00 97.88 74 TYR A N 1
ATOM 603 C CA . TYR A 1 74 ? -7.288 -5.272 2.766 1.00 97.88 74 TYR A CA 1
ATOM 604 C C . TYR A 1 74 ? -7.611 -6.581 3.493 1.00 97.88 74 TYR A C 1
ATOM 606 O O . TYR A 1 74 ? -7.951 -6.554 4.678 1.00 97.88 74 TYR A O 1
ATOM 614 N N . ASP A 1 75 ? -7.438 -7.717 2.821 1.00 97.94 75 ASP A N 1
ATOM 615 C CA . ASP A 1 75 ? -7.678 -9.039 3.395 1.00 97.94 75 ASP A CA 1
ATOM 616 C C . ASP A 1 75 ? -6.693 -9.340 4.539 1.00 97.94 75 ASP A C 1
ATOM 618 O O . ASP A 1 75 ? -7.111 -9.833 5.588 1.00 97.94 75 ASP A O 1
ATOM 622 N N . LEU A 1 76 ? -5.423 -8.927 4.421 1.00 98.00 76 LEU A N 1
ATOM 623 C CA . LEU A 1 76 ? -4.447 -8.991 5.521 1.00 98.00 76 LEU A CA 1
ATOM 624 C C . LEU A 1 76 ? -4.867 -8.122 6.719 1.00 98.00 76 LEU A C 1
ATOM 626 O O . LEU A 1 76 ? -4.818 -8.573 7.866 1.00 98.00 76 LEU A O 1
ATOM 630 N N . CYS A 1 77 ? -5.318 -6.887 6.473 1.00 97.31 77 CYS A N 1
ATOM 631 C CA . CYS A 1 77 ? -5.822 -6.005 7.529 1.00 97.31 77 CYS A CA 1
ATOM 632 C C . CYS A 1 77 ? -7.051 -6.595 8.234 1.00 97.31 77 CYS A C 1
ATOM 634 O O . CYS A 1 77 ? -7.170 -6.475 9.456 1.00 97.31 77 CYS A O 1
ATOM 636 N N . LYS A 1 78 ? -7.953 -7.227 7.475 1.00 96.06 78 LYS A N 1
ATOM 637 C CA . LYS A 1 78 ? -9.162 -7.874 7.993 1.00 96.06 78 LYS A CA 1
ATOM 638 C C . LYS A 1 78 ? -8.821 -9.114 8.819 1.00 96.06 78 LYS A C 1
ATOM 640 O O . LYS A 1 78 ? -9.304 -9.229 9.941 1.00 96.06 78 LYS A O 1
ATOM 645 N N . ALA A 1 79 ? -7.956 -9.992 8.310 1.00 96.69 79 ALA A N 1
ATOM 646 C CA . ALA A 1 79 ? -7.517 -11.198 9.013 1.00 96.69 79 ALA A CA 1
ATOM 647 C C . ALA A 1 79 ? -6.834 -10.872 10.352 1.00 96.69 79 ALA A C 1
ATOM 649 O O . ALA A 1 79 ? -7.067 -11.544 11.351 1.00 96.69 79 ALA A O 1
ATOM 650 N N . ALA A 1 80 ? -6.051 -9.792 10.398 1.00 96.06 80 ALA A N 1
ATOM 651 C CA . ALA A 1 80 ? -5.382 -9.335 11.614 1.00 96.06 80 ALA A CA 1
ATOM 652 C C . ALA A 1 80 ? -6.270 -8.492 12.552 1.00 96.06 80 ALA A C 1
ATOM 654 O O . ALA A 1 80 ? -5.770 -7.991 13.558 1.00 96.06 80 ALA A O 1
ATOM 655 N N . SER A 1 81 ? -7.553 -8.278 12.220 1.00 95.75 81 SER A N 1
ATOM 656 C CA . SER A 1 81 ? -8.458 -7.372 12.953 1.00 95.75 81 SER A CA 1
ATOM 657 C C . SER A 1 81 ? -7.828 -5.998 13.233 1.00 95.75 81 SER A C 1
ATOM 659 O O . SER A 1 81 ? -7.939 -5.437 14.326 1.00 95.75 81 SER A O 1
ATOM 661 N N . LEU A 1 82 ? -7.103 -5.465 12.242 1.00 95.81 82 LEU A N 1
ATOM 662 C CA . LEU A 1 82 ? -6.246 -4.294 12.424 1.00 95.81 82 LEU A CA 1
ATOM 663 C C . LEU A 1 82 ? -7.047 -3.033 12.776 1.00 95.81 82 LEU A C 1
ATOM 665 O O . LEU A 1 82 ? -6.646 -2.229 13.627 1.00 95.81 82 LEU A O 1
ATOM 669 N N . PHE A 1 83 ? -8.194 -2.891 12.116 1.00 94.19 83 PHE A N 1
ATOM 670 C CA . PHE A 1 83 ? -9.165 -1.830 12.332 1.00 94.19 83 PHE A CA 1
ATOM 671 C C . PHE A 1 83 ? -10.343 -2.373 13.152 1.00 94.19 83 PHE A C 1
ATOM 673 O O . PHE A 1 83 ? -10.751 -3.516 12.939 1.00 94.19 83 PHE A O 1
ATOM 680 N N . PRO A 1 84 ? -10.898 -1.584 14.089 1.00 91.44 84 PRO A N 1
ATOM 681 C CA . PRO A 1 84 ? -12.064 -2.000 14.861 1.00 91.44 84 PRO A CA 1
ATOM 682 C C . PRO A 1 84 ? -13.300 -2.170 13.965 1.00 91.44 84 PRO A C 1
ATOM 684 O O . PRO A 1 84 ? -13.394 -1.583 12.883 1.00 91.44 84 PRO A O 1
ATOM 687 N N . ALA A 1 85 ? -14.278 -2.940 14.444 1.00 88.81 85 ALA A N 1
ATOM 688 C CA . ALA A 1 85 ? -15.572 -3.058 13.779 1.00 88.81 85 ALA A CA 1
ATOM 689 C C . ALA A 1 85 ? -16.222 -1.672 13.603 1.00 88.81 85 ALA A C 1
ATOM 691 O O . ALA A 1 85 ? -16.156 -0.826 14.493 1.00 88.81 85 ALA A O 1
ATOM 692 N N . GLY A 1 86 ? -16.822 -1.430 12.435 1.00 88.12 86 GLY A N 1
ATOM 693 C CA . GLY A 1 86 ? -17.445 -0.146 12.099 1.00 88.12 86 GLY A CA 1
ATOM 694 C C . GLY A 1 86 ? -16.478 0.952 11.640 1.00 88.12 86 GLY A C 1
ATOM 695 O O . GLY A 1 86 ? -16.933 2.041 11.296 1.00 88.12 86 GLY A O 1
ATOM 696 N N . TYR A 1 87 ? -15.163 0.695 11.581 1.00 92.62 87 TYR A N 1
ATOM 697 C CA . TYR A 1 87 ? -14.226 1.659 11.004 1.00 92.62 87 TYR A CA 1
ATOM 698 C C . TYR A 1 87 ? -14.559 1.915 9.517 1.00 92.62 87 TYR A C 1
ATOM 700 O O . TYR A 1 87 ? -14.784 0.949 8.777 1.00 92.62 87 TYR A O 1
ATOM 708 N N . PRO A 1 88 ? -14.589 3.178 9.043 1.00 93.06 88 PRO A N 1
ATOM 709 C CA . PRO A 1 88 ? -15.034 3.486 7.686 1.00 93.06 88 PRO A CA 1
ATOM 710 C C . PRO A 1 88 ? -14.204 2.767 6.616 1.00 93.06 88 PRO A C 1
ATOM 712 O O . PRO A 1 88 ? -12.991 2.957 6.519 1.00 93.06 88 PRO A O 1
ATOM 715 N N . GLN A 1 89 ? -14.857 1.965 5.772 1.00 92.94 89 GLN A N 1
ATOM 716 C CA . GLN A 1 89 ? -14.154 1.193 4.740 1.00 92.94 89 GLN A CA 1
ATOM 717 C C . GLN A 1 89 ? -13.446 2.085 3.715 1.00 92.94 89 GLN A C 1
ATOM 719 O O . GLN A 1 89 ? -12.359 1.735 3.262 1.00 92.94 89 GLN A O 1
ATOM 724 N N . SER A 1 90 ? -14.031 3.237 3.369 1.00 92.81 90 SER A N 1
ATOM 725 C CA . SER A 1 90 ? -13.407 4.222 2.474 1.00 92.81 90 SER A CA 1
ATOM 726 C C . SER A 1 90 ? -12.053 4.687 3.009 1.00 92.81 90 SER A C 1
ATOM 728 O O . SER A 1 90 ? -11.067 4.641 2.282 1.00 92.81 90 SER A O 1
ATOM 730 N N . ARG A 1 91 ? -11.966 5.000 4.308 1.00 94.31 91 ARG A N 1
ATOM 731 C CA . ARG A 1 91 ? -10.717 5.400 4.978 1.00 94.31 91 ARG A CA 1
ATOM 732 C C . ARG A 1 91 ? -9.650 4.314 4.933 1.00 94.31 91 ARG A C 1
ATOM 734 O O . ARG A 1 91 ? -8.479 4.614 4.721 1.00 94.31 91 ARG A O 1
ATOM 741 N N . ILE A 1 92 ? -10.049 3.056 5.128 1.00 95.50 92 ILE A N 1
ATOM 742 C CA . ILE A 1 92 ? -9.125 1.918 5.028 1.00 95.50 92 ILE A CA 1
ATOM 743 C C . ILE A 1 92 ? -8.573 1.832 3.604 1.00 95.50 92 ILE A C 1
ATOM 745 O O . ILE A 1 92 ? -7.362 1.734 3.435 1.00 95.50 92 ILE A O 1
ATOM 749 N N . LYS A 1 93 ? -9.442 1.911 2.588 1.00 95.75 93 LYS A N 1
ATOM 750 C CA . LYS A 1 93 ? -9.045 1.850 1.173 1.00 95.75 93 LYS A CA 1
ATOM 751 C C . LYS A 1 93 ? -8.107 2.998 0.791 1.00 95.75 93 LYS A C 1
ATOM 753 O O . LYS A 1 93 ? -7.050 2.737 0.230 1.00 95.75 93 LYS A O 1
ATOM 758 N N . GLU A 1 94 ? -8.436 4.233 1.166 1.00 95.75 94 GLU A N 1
ATOM 759 C CA . GLU A 1 94 ? -7.579 5.408 0.942 1.00 95.75 94 GLU A CA 1
ATOM 760 C C . GLU A 1 94 ? -6.204 5.243 1.608 1.00 95.75 94 GLU A C 1
ATOM 762 O O . GLU A 1 94 ? -5.168 5.525 1.004 1.00 95.75 94 GLU A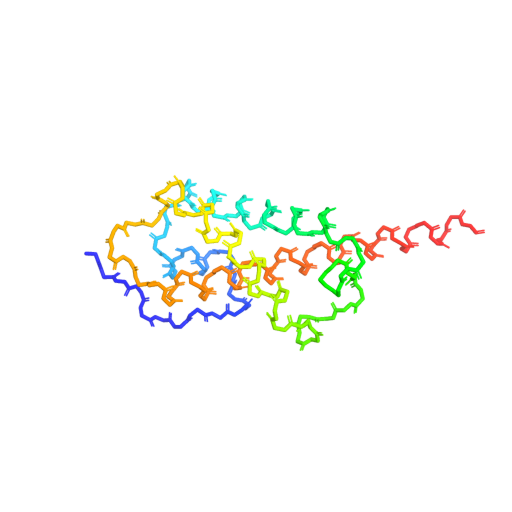 O 1
ATOM 767 N N . GLY A 1 95 ? -6.176 4.748 2.850 1.00 97.00 95 GLY A N 1
ATOM 768 C CA . GLY A 1 95 ? -4.928 4.504 3.566 1.00 97.00 95 GLY A CA 1
ATOM 769 C C . GLY A 1 95 ? -4.086 3.388 2.953 1.00 97.00 95 GLY A C 1
ATOM 770 O O . GLY A 1 95 ? -2.860 3.507 2.892 1.00 97.00 95 GLY A O 1
ATOM 771 N N . ILE A 1 96 ? -4.732 2.315 2.487 1.00 98.12 96 ILE A N 1
ATOM 772 C CA . ILE A 1 96 ? -4.087 1.220 1.753 1.00 98.12 96 ILE A CA 1
ATOM 773 C C . ILE A 1 96 ? -3.457 1.763 0.474 1.00 98.12 96 ILE A C 1
ATOM 775 O O . ILE A 1 96 ? -2.272 1.529 0.240 1.00 98.12 96 ILE A O 1
ATOM 779 N N . GLU A 1 97 ? -4.205 2.535 -0.315 1.00 97.00 97 GLU A N 1
ATOM 780 C CA . GLU A 1 97 ? -3.717 3.094 -1.573 1.00 97.00 97 GLU A CA 1
ATOM 781 C C . GLU A 1 97 ? -2.510 4.014 -1.343 1.00 97.00 97 GLU A C 1
ATOM 783 O O . GLU A 1 97 ? -1.459 3.839 -1.967 1.00 97.00 97 GLU A O 1
ATOM 788 N N . ALA A 1 98 ? -2.615 4.937 -0.379 1.00 97.19 98 ALA A N 1
ATOM 789 C CA . ALA A 1 98 ? -1.518 5.826 -0.008 1.00 97.19 98 ALA A CA 1
ATOM 790 C C . ALA A 1 98 ? -0.267 5.045 0.419 1.00 97.19 98 ALA A C 1
ATOM 792 O O . ALA A 1 98 ? 0.856 5.379 0.021 1.00 97.19 98 ALA A O 1
ATOM 793 N N . ARG A 1 99 ? -0.438 3.967 1.194 1.00 97.62 99 ARG A N 1
ATOM 794 C CA . ARG A 1 99 ? 0.695 3.172 1.666 1.00 97.62 99 ARG A CA 1
ATOM 795 C C . ARG A 1 99 ? 1.314 2.310 0.570 1.00 97.62 99 ARG A C 1
ATOM 797 O O . ARG A 1 99 ? 2.542 2.237 0.494 1.00 97.62 99 ARG A O 1
ATOM 804 N N . LEU A 1 100 ? 0.505 1.683 -0.279 1.00 98.00 100 LEU A N 1
ATOM 805 C CA . LEU A 1 100 ? 0.986 0.904 -1.420 1.00 98.00 100 LEU A CA 1
ATOM 806 C C . LEU A 1 100 ? 1.746 1.784 -2.415 1.00 98.00 100 LEU A C 1
ATOM 808 O O . LEU A 1 100 ? 2.806 1.379 -2.895 1.00 98.00 100 LEU A O 1
ATOM 812 N N . HIS A 1 101 ? 1.277 3.011 -2.651 1.00 97.12 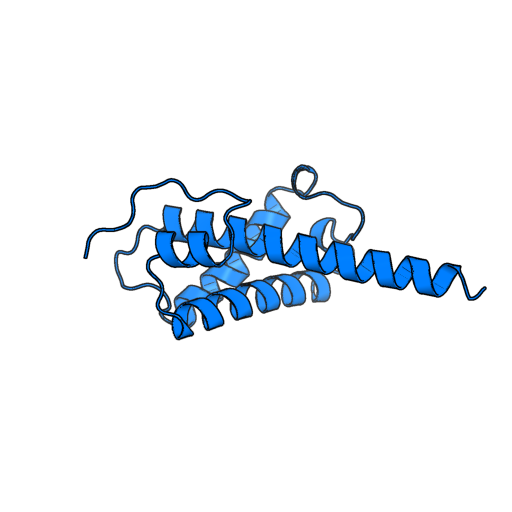101 HIS A N 1
ATOM 813 C CA . HIS A 1 101 ? 1.991 3.994 -3.464 1.00 97.12 101 HIS A CA 1
ATOM 814 C C . HIS A 1 101 ? 3.397 4.282 -2.917 1.00 97.12 101 HIS A C 1
ATOM 816 O O . HIS A 1 101 ? 4.371 4.258 -3.674 1.00 97.12 101 HIS A O 1
ATOM 822 N N . GLN A 1 102 ? 3.536 4.478 -1.600 1.00 96.38 102 GLN A N 1
ATOM 823 C CA . GLN A 1 102 ? 4.847 4.663 -0.969 1.00 96.38 102 GLN A CA 1
ATOM 824 C C . GLN A 1 102 ? 5.751 3.439 -1.112 1.00 96.38 102 GLN A C 1
ATOM 826 O O . GLN A 1 102 ? 6.901 3.581 -1.520 1.00 96.38 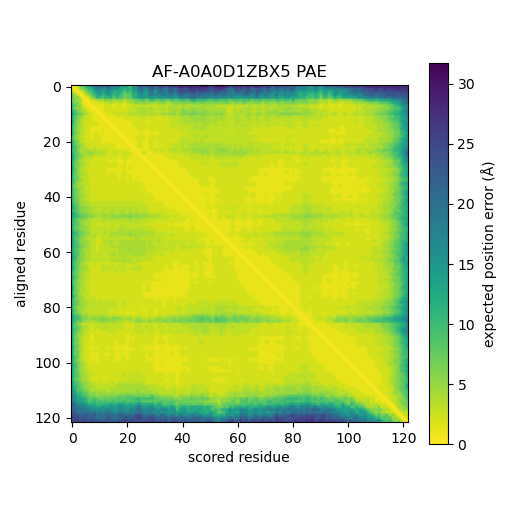102 GLN A O 1
ATOM 831 N N . VAL A 1 103 ? 5.238 2.246 -0.792 1.00 97.00 103 VAL A N 1
ATOM 832 C CA . VAL A 1 103 ? 6.006 0.994 -0.885 1.00 97.00 103 VAL A CA 1
ATOM 833 C C . VAL A 1 103 ? 6.521 0.792 -2.305 1.00 97.00 103 VAL A C 1
ATOM 835 O O . VAL A 1 103 ? 7.712 0.550 -2.496 1.00 97.00 103 VAL A O 1
ATOM 838 N N . ARG A 1 104 ? 5.650 0.969 -3.303 1.00 96.19 104 ARG A N 1
ATOM 839 C CA . ARG A 1 104 ? 6.026 0.828 -4.706 1.00 96.19 104 ARG A CA 1
ATOM 840 C C . ARG A 1 104 ? 7.071 1.862 -5.116 1.00 96.19 104 ARG A C 1
ATOM 842 O O . ARG A 1 104 ? 8.040 1.500 -5.772 1.00 96.19 104 ARG A O 1
ATOM 849 N N . ARG A 1 105 ? 6.925 3.125 -4.705 1.00 95.12 105 ARG A N 1
ATOM 850 C CA . ARG A 1 105 ? 7.915 4.174 -4.998 1.00 95.12 105 ARG A CA 1
ATOM 851 C C . ARG A 1 105 ? 9.293 3.830 -4.427 1.00 95.12 105 ARG A C 1
ATOM 853 O O . ARG A 1 105 ? 10.280 3.945 -5.148 1.00 95.12 105 ARG A O 1
ATOM 860 N N . THR A 1 106 ? 9.363 3.391 -3.169 1.00 94.88 106 THR A N 1
ATOM 861 C CA . THR A 1 106 ? 10.625 2.974 -2.535 1.00 94.88 106 THR A CA 1
ATOM 862 C C . THR A 1 106 ? 11.237 1.771 -3.252 1.00 94.88 106 THR A C 1
ATOM 864 O O . THR A 1 106 ? 12.433 1.767 -3.526 1.00 94.88 106 THR A O 1
ATOM 867 N N . TRP A 1 107 ? 10.423 0.781 -3.626 1.00 96.00 107 TRP A N 1
ATOM 868 C CA . TRP A 1 107 ? 10.880 -0.365 -4.414 1.00 96.00 107 TRP A CA 1
ATOM 869 C C . TRP A 1 107 ? 11.440 0.054 -5.783 1.00 96.00 107 TRP A C 1
ATOM 871 O O . TRP A 1 107 ? 12.513 -0.405 -6.169 1.00 96.00 107 TRP A O 1
ATOM 881 N N . GLN A 1 108 ? 10.775 0.977 -6.489 1.00 95.38 108 GLN A N 1
ATOM 882 C CA . GLN A 1 108 ? 11.266 1.496 -7.770 1.00 95.38 108 GLN A CA 1
ATOM 883 C C . GLN A 1 108 ? 12.605 2.215 -7.634 1.00 95.38 108 GLN A C 1
ATOM 885 O O . GLN A 1 108 ? 13.480 2.031 -8.476 1.00 95.38 108 GLN A O 1
ATOM 890 N N . GLN A 1 109 ? 12.757 3.035 -6.591 1.00 94.25 109 GLN A N 1
ATOM 891 C CA . GLN A 1 109 ? 14.009 3.735 -6.311 1.00 94.25 109 GLN A CA 1
ATOM 892 C C . GLN A 1 109 ? 15.147 2.736 -6.087 1.00 94.25 109 GLN A C 1
ATOM 894 O O . GLN A 1 109 ? 16.132 2.792 -6.817 1.00 94.25 109 GLN A O 1
ATOM 899 N N . GLY A 1 110 ? 14.960 1.764 -5.188 1.00 94.12 110 GLY A N 1
ATOM 900 C CA . GLY A 1 110 ? 15.986 0.758 -4.902 1.00 94.12 110 GLY A CA 1
ATOM 901 C C . GLY A 1 110 ? 16.335 -0.120 -6.109 1.00 94.12 110 GLY A C 1
ATOM 902 O O . GLY A 1 110 ? 17.501 -0.407 -6.353 1.00 94.12 110 GLY A O 1
ATOM 903 N N . LYS A 1 111 ? 15.346 -0.512 -6.926 1.00 92.50 111 LYS A N 1
ATOM 904 C CA . LYS A 1 111 ? 15.603 -1.298 -8.145 1.00 92.50 111 LYS A CA 1
ATOM 905 C C . LYS A 1 111 ? 16.386 -0.518 -9.202 1.00 92.50 111 LYS A C 1
ATOM 907 O 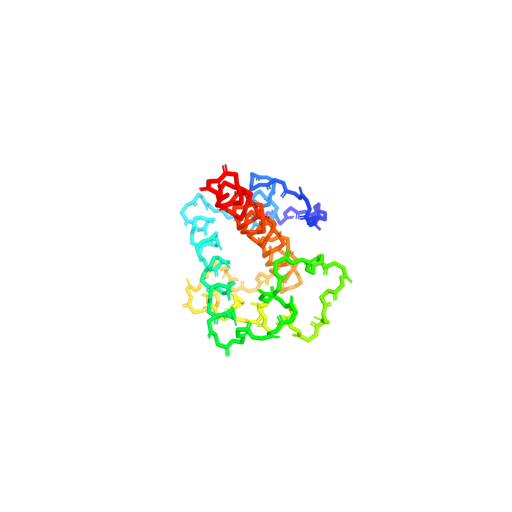O . LYS A 1 111 ? 17.269 -1.092 -9.827 1.00 92.50 111 LYS A O 1
ATOM 912 N N . ARG A 1 112 ? 16.074 0.765 -9.403 1.00 90.19 112 ARG A N 1
ATOM 913 C CA . ARG A 1 112 ? 16.773 1.618 -10.381 1.00 90.19 112 ARG A CA 1
ATOM 914 C C . ARG A 1 112 ? 18.187 1.971 -9.936 1.00 90.19 112 ARG A C 1
ATOM 916 O O . ARG A 1 112 ? 19.068 2.058 -10.777 1.00 90.19 112 ARG A O 1
ATOM 923 N N . GLU A 1 113 ? 18.396 2.177 -8.640 1.00 89.00 113 GLU A N 1
ATOM 924 C CA . GLU A 1 113 ? 19.728 2.404 -8.075 1.00 89.00 113 GLU A CA 1
ATOM 925 C C . GLU A 1 113 ? 20.631 1.187 -8.291 1.00 89.00 113 GLU A C 1
ATOM 927 O O . GLU A 1 113 ? 21.719 1.332 -8.838 1.00 89.00 113 GLU A O 1
ATOM 932 N N . ASN A 1 114 ? 20.123 -0.017 -8.007 1.00 86.81 114 ASN A N 1
ATOM 933 C CA . ASN A 1 114 ? 20.858 -1.257 -8.254 1.00 86.81 114 ASN A CA 1
ATOM 934 C C . ASN A 1 114 ? 21.182 -1.468 -9.747 1.00 86.81 114 ASN A C 1
ATOM 936 O O . ASN A 1 114 ? 22.267 -1.912 -10.095 1.00 86.81 114 ASN A O 1
ATOM 940 N N . GLN A 1 115 ? 20.253 -1.128 -10.650 1.00 85.25 115 GLN A N 1
ATOM 941 C CA . GLN A 1 115 ? 20.492 -1.219 -12.098 1.00 85.25 115 GLN A CA 1
ATOM 942 C C . GLN A 1 115 ? 21.568 -0.251 -12.598 1.00 85.25 115 GLN A C 1
ATOM 944 O O . GLN A 1 115 ? 22.242 -0.572 -13.567 1.00 85.25 115 GLN A O 1
ATOM 949 N N . ARG A 1 116 ? 21.710 0.925 -11.973 1.00 79.31 116 ARG A N 1
ATOM 950 C CA . ARG A 1 116 ? 22.772 1.880 -12.319 1.00 79.31 116 ARG A CA 1
ATOM 951 C C . ARG A 1 116 ? 24.131 1.372 -11.867 1.00 79.31 116 ARG A C 1
ATOM 953 O O . ARG A 1 116 ? 25.029 1.313 -12.683 1.00 79.31 116 ARG A O 1
ATOM 960 N N . GLN A 1 117 ? 24.230 0.925 -10.615 1.00 75.88 117 GLN A N 1
ATOM 961 C CA . GLN A 1 117 ? 25.479 0.390 -10.065 1.00 75.88 117 GLN A CA 1
ATOM 962 C C . GLN A 1 117 ? 26.021 -0.768 -10.912 1.00 75.88 117 GLN A C 1
ATOM 964 O O . GLN A 1 117 ? 27.185 -0.762 -11.269 1.00 75.88 117 GLN A O 1
ATOM 969 N N . HIS A 1 118 ? 25.157 -1.693 -11.337 1.00 67.00 118 HIS A N 1
ATOM 970 C CA . HIS A 1 118 ? 25.560 -2.791 -12.220 1.00 67.00 118 HIS A CA 1
ATOM 971 C C . HIS A 1 118 ? 25.921 -2.380 -13.658 1.00 67.00 118 HIS A C 1
ATOM 973 O O . HIS A 1 118 ? 26.511 -3.188 -14.360 1.00 67.00 118 HIS A O 1
ATOM 979 N N . ALA A 1 119 ? 25.538 -1.188 -14.120 1.00 65.38 119 ALA A N 1
ATOM 980 C CA . ALA A 1 119 ? 25.879 -0.702 -15.459 1.00 65.38 119 ALA A CA 1
ATOM 981 C C . ALA A 1 119 ? 27.197 0.091 -15.491 1.00 65.38 119 ALA A C 1
ATOM 983 O O . ALA A 1 119 ? 27.716 0.326 -16.573 1.00 65.38 119 ALA A O 1
ATOM 984 N N . ASP A 1 120 ? 27.70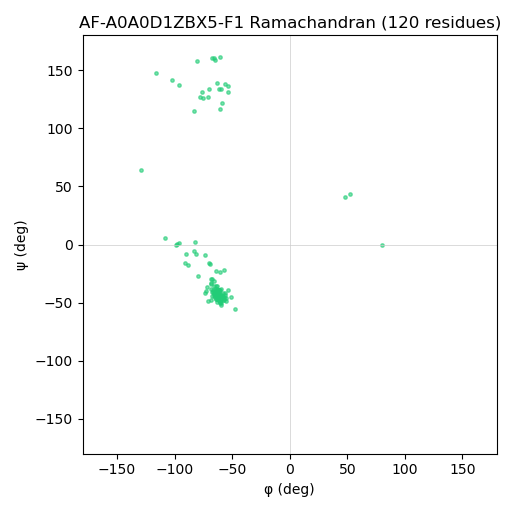4 0.522 -14.331 1.00 62.16 120 ASP A N 1
ATOM 985 C CA . ASP A 1 120 ? 28.988 1.224 -14.188 1.00 62.16 120 ASP A CA 1
ATOM 986 C C . ASP A 1 120 ? 30.174 0.250 -13.950 1.00 62.16 120 ASP A C 1
ATOM 988 O O . ASP A 1 120 ? 31.325 0.683 -13.955 1.00 62.16 120 ASP A O 1
ATOM 992 N N . ASP A 1 121 ? 29.902 -1.048 -13.744 1.00 55.91 121 ASP A N 1
ATOM 993 C CA . ASP A 1 121 ? 30.890 -2.127 -13.531 1.00 55.91 121 ASP A CA 1
ATOM 994 C C . ASP A 1 121 ? 31.195 -2.965 -14.806 1.00 55.91 121 ASP A C 1
ATOM 996 O O . ASP A 1 121 ? 32.009 -3.890 -14.742 1.00 55.91 121 ASP A O 1
ATOM 1000 N N . ASP A 1 122 ? 30.562 -2.659 -15.949 1.00 49.38 122 ASP A N 1
ATOM 1001 C CA . ASP A 1 122 ? 30.735 -3.308 -17.273 1.00 49.38 122 ASP A CA 1
ATOM 1002 C C . ASP A 1 122 ? 31.346 -2.322 -18.292 1.00 49.38 122 ASP A C 1
ATOM 1004 O O . ASP A 1 122 ? 32.229 -2.734 -19.084 1.00 49.38 122 ASP A O 1
#

Solvent-accessible surface area (backbone atoms only — not comparable to full-atom values): 7044 Å² total; per-residue (Å²): 136,86,76,56,80,67,83,80,50,64,78,53,49,74,69,56,47,29,58,49,69,69,45,54,72,72,55,40,52,51,53,55,50,36,37,50,48,23,53,52,52,46,33,70,78,35,62,86,37,61,80,46,32,71,84,56,49,81,91,72,42,56,65,67,62,54,51,52,40,45,44,49,27,49,52,50,40,56,76,65,56,68,63,62,91,88,59,60,64,66,60,52,52,48,50,45,51,20,47,40,50,47,51,51,50,54,50,33,51,56,54,53,52,54,55,48,58,62,61,77,78,114

Secondary structure (DSSP, 8-state):
-PPP-SPP-TT--HHHHHHHHT--HHHHHHHHHHHHHHHHHHHHH-TTSTTT-TT--GGGS-HHHHHHHHHHHHHHHHHTT-SPTT--HHHHHHHHHHHHHHHHHHHHHHHHHHHHHTTS--

Mean predicted aligned error: 4.41 Å

Foldseek 3Di:
DDQPPDDQDLQQDLVRLCNNQVADPVLSVLLLVLLLVLLVVLCVVCVPALSVDLPRAPVRHDPVSLVSSLVSSVVSCVVVVSDPPPRDPVSSSSSSSSSNNVSSVVVSVVVVVVVVVVVVVD

Radius of gyration: 15.56 Å; Cα contacts (8 Å, |Δi|>4): 97; chains: 1; bounding box: 48×29×37 Å

Sequence (122 aa):
MSVNTSPIRLRDTPAELQAKLNLTGPRFDNFKNFARRAHNEYIQTHPTSRWANVNVVWTALPEQERLETSRIMYDLCKAASLFPAGYPQSRIKEGIEARLHQVRRTWQQGKRENQRQHADDD

Organism: Exophiala mesophila (NCBI:txid212818)